Protein 4Y88 (pdb70)

CATH classification: 2.60.40.10

B-factor: mean 22.49, std 10.93, range [10.91, 144.26]

Organism: Homo sapiens (NCBI:txid9606)

Nearest PDB structures (foldseek):
  4wtz-assembly5_L  TM=9.930E-01  e=2.452E-22  Homo sapiens
  6xo1-assembly2_B  TM=9.848E-01  e=3.535E-18  Homo sapiens
  4wtz-assembly1_A  TM=9.828E-01  e=5.562E-18  Homo sapiens
  2qst-assembly1_A  TM=9.821E-01  e=1.230E-17  Homo sapiens
  2qsq-assembly1_B  TM=9.803E-01  e=2.048E-17  Homo sapiens

Solvent-accessible surface area: 6073 Å² total; per-residue (Å²): 139,145,10,56,29,79,21,57,59,74,81,3,39,88,42,130,83,1,53,4,55,11,73,77,50,39,164,94,22,116,1,6,21,0,9,40,7,131,87,71,55,77,126,105,47,4,4,0,27,58,59,105,86,135,88,97,29,79,12,101,41,76,29,127,60,9,45,11,101,94,80,0,8,2,26,4,94,88,0,50,147,143,13,62,22,24,4,0,0,22,0,46,64,99,95,126,120,52,51,83,27,63,14,128,5,43,6,107

Foldseek 3Di:
DDKDWQWVVQEAEAQAKIKTDIPDDDPPFQKKWKFFADDDDQCGTAWMAGPVVRDIGGGNNHDPQWDADPNRMIMGGRDDQVQFGKMKMWIQGPVRDIDMDMDGGGYD

Radius of gyration: 13.01 Å; Cα contacts (8 Å, |Δi|>4): 294; chains: 1; bounding box: 26×34×26 Å

Sequence (108 aa):
AQLTIEAVPSNNAAEGKEVLLLVHNLPQDPRGYNWYKGETVDANRRIIGYVISNQQITPGPAYSNRETIYPNASLLMMRNNVTRNDTGSYTLQVIKLNLMMSEEVTGQFSVHH

GO terms:
  GO:0009986 cell surface (C, IDA)
  GO:0046982 protein heterodimerization activity (F, IDA)
  GO:0005886 plasma membrane (C, EXP)
  GO:0007157 heterophilic cell-cell adhesion (P, IMP)
  GO:0005515 protein binding (F, IPI)
  GO:0005576 extracellular region (C, TAS)
  GO:0005886 plasma membrane (C, TAS)
  GO:0006955 immune response (P, TAS)
  GO:0035577 azurophil granule membrane (C, TAS)
  GO:0035579 specific granule membrane (C, TAS)
  GO:0070821 tertiary granule membrane (C, TAS)
  GO:0005576 extracellular region (C, IDA)
  GO:0070062 extracellular exosome (C, HDA)

InterPro domains:
  IPR003598 Immunoglobulin subtype 2 [SM00408] (158-222)
  IPR003598 Immunoglobulin subtype 2 [SM00408] (250-306)
  IPR003599 Immunoglobulin domain subtype [SM00409] (40-141)
  IPR003599 Immunoglobulin domain subtype [SM00409] (152-234)
  IPR003599 Immunoglobulin domain subtype [SM00409] (244-316)
  IPR007110 Immunoglobulin-like domain [PS50835] (145-232)
  IPR007110 Immunoglobulin-like domain [PS50835] (237-319)
  IPR013106 Immunoglobulin V-set domain [PF07686] (42-140)
  IPR013783 Immunoglobulin-like fold [G3DSA:2.60.40.10] (35-143)
  IPR013783 Immunoglobulin-like fold [G3DSA:2.60.40.10] (144-237)
  IPR013783 Immunoglobulin-like fold [G3DSA:2.60.40.10] (238-321)
  IPR036179 Immunoglobulin-like domain superfamily [SSF48726] (35-140)
  IPR036179 Immunoglobulin-like domain superfamily [SSF48726] (145-237)
  IPR036179 Immunoglobulin-like domain superfamily [SSF48726] (237-318)
  IPR050831 Carcinoembryonic antigen-related cell adhesion [PTHR44427] (1-328)

Structure (mmCIF, N/CA/C/O backbone):
data_4Y88
#
_entry.id   4Y88
#
_cell.length_a   94.336
_cell.length_b   94.336
_cell.length_c   94.336
_cell.angle_alpha   90.000
_cell.angle_beta   90.000
_cell.angle_gamma   90.000
#
_symmetry.space_group_name_H-M   'P 41 3 2'
#
loop_
_entity.id
_entity.type
_entity.pdbx_description
1 polymer 'Carcinoembryonic antigen-related cell adhesion molecule 8'
2 non-polymer 'SULFATE ION'
3 non-polymer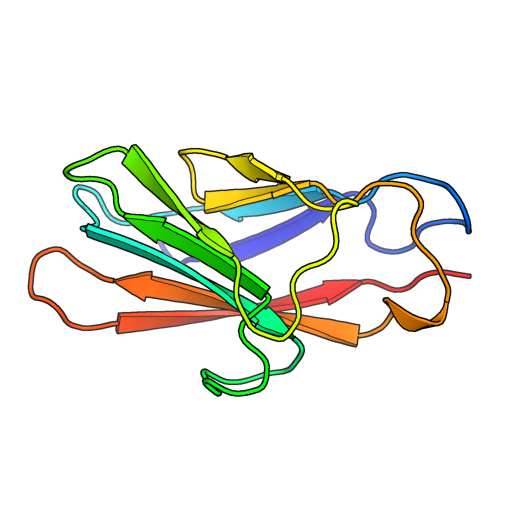 GLYCEROL
4 non-polymer 'CHLORIDE ION'
5 non-polymer 1,3-PROPANDIOL
6 water water
#
loop_
_atom_site.group_PDB
_atom_site.id
_atom_site.type_symbol
_atom_site.label_atom_id
_atom_site.label_alt_id
_atom_site.label_comp_id
_atom_site.label_asym_id
_atom_site.label_entity_id
_atom_site.label_seq_id
_atom_site.pdbx_PDB_ins_code
_atom_site.Cartn_x
_atom_site.Cartn_y
_atom_site.Cartn_z
_atom_site.occupancy
_atom_site.B_iso_or_equiv
_atom_site.auth_seq_id
_atom_site.auth_comp_id
_atom_site.auth_asym_id
_atom_site.auth_atom_id
_atom_site.pdbx_PDB_model_num
ATOM 1 N N . ALA A 1 1 ? 32.039 6.800 2.234 1.00 54.06 1 ALA A N 1
ATOM 2 C CA . ALA A 1 1 ? 31.555 7.156 0.866 1.00 52.50 1 ALA A CA 1
ATOM 3 C C . ALA A 1 1 ? 31.302 5.906 0.023 1.00 42.38 1 ALA A C 1
ATOM 4 O O . ALA A 1 1 ? 30.288 5.826 -0.660 1.00 43.34 1 ALA A O 1
ATOM 6 N N . GLN A 1 2 ? 32.193 4.920 0.088 1.00 37.67 2 GLN A N 1
ATOM 7 C CA . GLN A 1 2 ? 32.061 3.756 -0.773 1.00 28.88 2 GLN A CA 1
ATOM 8 C C . GLN A 1 2 ? 31.065 2.714 -0.250 1.00 23.41 2 GLN A C 1
ATOM 9 O O . GLN A 1 2 ? 31.087 2.355 0.920 1.00 23.18 2 GLN A O 1
ATOM 15 N N . LEU A 1 3 ? 30.238 2.198 -1.149 1.00 21.04 3 LEU A N 1
ATOM 16 C CA . LEU A 1 3 ? 29.272 1.160 -0.836 1.00 19.39 3 LEU A CA 1
ATOM 17 C C . LEU A 1 3 ? 30.025 -0.045 -0.278 1.00 18.25 3 LEU A C 1
ATOM 18 O O . LEU A 1 3 ? 31.042 -0.466 -0.843 1.00 19.18 3 LEU A O 1
ATOM 23 N N . THR A 1 4 ? 29.555 -0.587 0.842 1.00 16.28 4 THR A N 1
ATOM 24 C CA . THR A 1 4 ? 30.178 -1.782 1.427 1.00 15.14 4 THR A CA 1
ATOM 25 C C . THR A 1 4 ? 29.112 -2.785 1.873 1.00 14.90 4 THR A C 1
ATOM 26 O O . THR A 1 4 ? 27.973 -2.416 2.177 1.00 15.57 4 THR A O 1
ATOM 30 N N . ILE A 1 5 ? 29.536 -4.045 1.938 1.00 14.57 5 ILE A N 1
ATOM 31 C CA . ILE A 1 5 ? 28.754 -5.112 2.537 1.00 13.76 5 ILE A CA 1
ATOM 32 C C . ILE A 1 5 ? 29.516 -5.585 3.778 1.00 13.76 5 ILE A C 1
ATOM 33 O O . ILE A 1 5 ? 30.753 -5.798 3.742 1.00 15.29 5 ILE A O 1
ATOM 38 N N . GLU A 1 6 ? 28.757 -5.823 4.844 1.00 13.21 6 GLU A N 1
ATOM 39 C CA . GLU A 1 6 ? 29.287 -6.377 6.101 1.00 13.28 6 GLU A CA 1
ATOM 40 C C . GLU A 1 6 ? 28.503 -7.632 6.451 1.00 13.60 6 GLU A C 1
ATOM 41 O O . GLU A 1 6 ? 27.324 -7.551 6.736 1.00 14.13 6 GLU A O 1
ATOM 47 N N . ALA A 1 7 ? 29.146 -8.792 6.346 1.00 14.49 7 ALA A N 1
ATOM 48 C CA . ALA A 1 7 ? 28.516 -10.038 6.692 1.00 15.19 7 ALA A CA 1
ATOM 49 C C . ALA A 1 7 ? 28.575 -10.236 8.190 1.00 14.70 7 ALA A C 1
ATOM 50 O O . ALA A 1 7 ? 29.655 -10.212 8.771 1.00 18.13 7 ALA A O 1
ATOM 52 N N . VAL A 1 8 ? 27.422 -10.477 8.796 1.00 14.11 8 VAL A N 1
ATOM 53 C CA . VAL A 1 8 ? 27.316 -10.656 10.227 1.00 14.88 8 VAL A CA 1
ATOM 54 C C . VAL A 1 8 ? 26.597 -11.983 10.538 1.00 15.22 8 VAL A C 1
ATOM 55 O O . VAL A 1 8 ? 25.380 -12.088 10.331 1.00 15.48 8 VAL A O 1
ATOM 59 N N . PRO A 1 9 ? 27.310 -13.005 11.013 1.00 15.64 9 PRO A N 1
ATOM 60 C CA . PRO A 1 9 ? 28.771 -13.107 11.084 1.00 15.22 9 PRO A CA 1
ATOM 61 C C . PRO A 1 9 ? 29.368 -13.467 9.716 1.00 16.37 9 PRO A C 1
ATOM 62 O O . PRO A 1 9 ? 28.627 -13.813 8.797 1.00 17.90 9 PRO A O 1
ATOM 66 N N . SER A 1 10 ? 30.689 -13.416 9.593 1.00 16.68 10 SER A N 1
ATOM 67 C CA . SER A 1 10 ? 31.355 -13.835 8.349 1.00 17.68 10 SER A CA 1
ATOM 68 C C . SER A 1 10 ? 31.518 -15.338 8.281 1.00 18.60 10 SER A C 1
ATOM 69 O O . SER A 1 10 ? 31.671 -15.868 7.185 1.00 19.82 10 SER A O 1
ATOM 72 N N . ASN A 1 11 ? 31.457 -16.008 9.437 1.00 20.19 11 ASN A N 1
ATOM 73 C CA A ASN A 1 11 ? 31.530 -17.475 9.492 0.50 22.37 11 ASN A CA 1
ATOM 74 C CA B ASN A 1 11 ? 31.573 -17.451 9.530 0.50 22.75 11 ASN A CA 1
ATOM 75 C C . ASN A 1 11 ? 30.429 -17.967 10.394 1.00 20.92 11 ASN A C 1
ATOM 76 O O . ASN A 1 11 ? 30.429 -17.736 11.587 1.00 23.60 11 ASN A O 1
ATOM 85 N N . ALA A 1 12 ? 29.463 -18.623 9.782 1.00 20.07 12 ALA A N 1
ATOM 86 C CA . ALA A 1 12 ? 28.258 -19.067 10.451 1.00 20.74 12 ALA A CA 1
ATOM 87 C C . ALA A 1 12 ? 28.261 -20.566 10.576 1.00 21.02 12 ALA A C 1
ATOM 88 O O . ALA A 1 12 ? 28.847 -21.267 9.766 1.00 23.55 12 ALA A O 1
ATOM 90 N N . ALA A 1 13 ? 27.548 -21.036 11.584 1.00 22.63 13 ALA A N 1
ATOM 91 C CA . ALA A 1 13 ? 27.244 -22.441 11.721 1.00 22.62 13 ALA A CA 1
ATOM 92 C C . ALA A 1 13 ? 25.975 -22.834 10.983 1.00 22.02 13 ALA A C 1
ATOM 93 O O . ALA A 1 13 ? 25.036 -22.047 10.849 1.00 22.60 13 ALA A O 1
ATOM 95 N N . GLU A 1 14 ? 25.955 -24.075 10.519 1.00 25.80 14 GLU A N 1
ATOM 96 C CA . GLU A 1 14 ? 24.769 -24.638 9.878 1.00 26.14 14 GLU A CA 1
ATOM 97 C C . GLU A 1 14 ? 23.518 -24.416 10.726 1.00 23.25 14 GLU A C 1
ATOM 98 O O . GLU A 1 14 ? 23.516 -24.675 11.939 1.00 25.87 14 GLU A O 1
ATOM 104 N N . GLY A 1 15 ? 22.461 -23.950 10.055 1.00 21.41 15 GLY A N 1
ATOM 105 C CA . GLY A 1 15 ? 21.155 -23.740 10.655 1.00 22.02 15 GLY A CA 1
ATOM 106 C C . GLY A 1 15 ? 20.955 -22.379 11.287 1.00 21.20 15 GLY A C 1
ATOM 107 O O . GLY A 1 15 ? 19.849 -22.048 11.733 1.00 24.52 15 GLY A O 1
ATOM 108 N N . LYS A 1 16 ? 22.018 -21.578 11.314 1.00 19.76 16 LYS A N 1
ATOM 109 C CA . LYS A 1 16 ? 21.963 -20.250 11.951 1.00 18.69 16 LYS A CA 1
ATOM 110 C C . LYS A 1 16 ? 21.654 -19.173 10.900 1.00 16.42 16 LYS A C 1
ATOM 111 O O . LYS A 1 16 ? 21.399 -19.483 9.736 1.00 18.79 16 LYS A O 1
ATOM 117 N N . GLU A 1 17 ? 21.638 -17.913 11.335 1.00 17.86 17 GLU A N 1
ATOM 118 C CA . GLU A 1 17 ? 21.264 -16.774 10.483 1.00 17.11 17 GLU A CA 1
ATOM 119 C C . GLU A 1 17 ? 22.492 -15.956 10.066 1.00 16.86 17 GLU A C 1
ATOM 120 O O . GLU A 1 17 ? 23.426 -15.799 10.854 1.00 18.02 17 GLU A O 1
ATOM 126 N N . VAL A 1 18 ? 22.462 -15.424 8.836 1.00 14.56 18 VAL A N 1
ATOM 127 C CA . VAL A 1 18 ? 23.471 -14.504 8.380 1.00 14.17 18 VAL A CA 1
ATOM 128 C C . VAL A 1 18 ? 22.784 -13.228 7.909 1.00 13.21 18 VAL A C 1
ATOM 129 O O . VAL A 1 18 ? 21.754 -13.284 7.222 1.00 13.74 18 VAL A O 1
ATOM 133 N N . LEU A 1 19 ? 23.362 -12.087 8.280 1.00 12.63 19 LEU A N 1
ATOM 134 C CA . LEU A 1 19 ? 22.935 -10.774 7.759 1.00 12.22 19 LEU A CA 1
ATOM 135 C C . LEU A 1 19 ? 23.990 -10.226 6.820 1.00 12.06 19 LEU A C 1
ATOM 136 O O . LEU A 1 19 ? 25.192 -10.217 7.162 1.00 13.58 19 LEU A O 1
ATOM 141 N N . LEU A 1 20 ? 23.568 -9.807 5.629 1.00 12.67 20 LEU A N 1
ATOM 142 C CA . LEU A 1 20 ? 24.448 -9.043 4.750 1.00 12.59 20 LEU A CA 1
ATOM 143 C C . LEU A 1 20 ? 24.031 -7.594 4.841 1.00 12.53 20 LEU A C 1
ATOM 144 O O . LEU A 1 20 ? 23.055 -7.183 4.193 1.00 12.76 20 LEU A O 1
ATOM 149 N N . LEU A 1 21 ? 24.735 -6.844 5.682 1.00 12.62 21 LEU A N 1
ATOM 150 C CA . LEU A 1 21 ? 24.402 -5.451 5.912 1.00 12.12 21 LEU A CA 1
ATOM 151 C C . LEU A 1 21 ? 25.043 -4.567 4.859 1.00 13.06 21 LEU A C 1
ATOM 152 O O . LEU A 1 21 ? 26.201 -4.736 4.526 1.00 14.50 21 LEU A O 1
ATOM 157 N N . VAL A 1 22 ? 24.265 -3.599 4.384 1.00 12.48 22 VAL A N 1
ATOM 158 C CA . VAL A 1 22 ? 24.699 -2.703 3.337 1.00 12.74 22 VAL A CA 1
ATOM 159 C C . VAL A 1 22 ? 24.943 -1.331 3.948 1.00 12.86 22 VAL A C 1
ATOM 160 O O . VAL A 1 22 ? 24.081 -0.804 4.655 1.00 15.07 22 VAL A O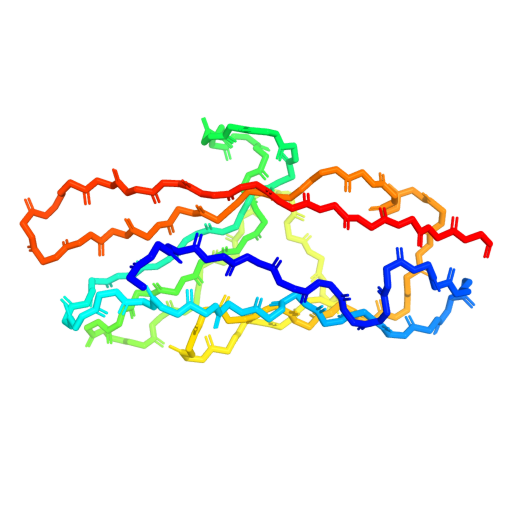 1
ATOM 164 N N . HIS A 1 23 ? 26.130 -0.779 3.669 1.00 13.33 23 HIS A N 1
ATOM 165 C CA . HIS A 1 23 ? 26.504 0.546 4.119 1.00 14.89 23 HIS A CA 1
ATOM 166 C C . HIS A 1 23 ? 26.760 1.505 2.962 1.00 14.95 23 HIS A C 1
ATOM 167 O O . HIS A 1 23 ? 27.240 1.097 1.905 1.00 15.78 23 HIS A O 1
ATOM 174 N N . ASN A 1 24 ? 26.454 2.777 3.201 1.00 14.59 24 ASN A N 1
ATOM 175 C CA . ASN A 1 24 ? 26.799 3.871 2.270 1.00 15.80 24 ASN A CA 1
ATOM 176 C C . ASN A 1 24 ? 26.042 3.799 0.960 1.00 14.37 24 ASN A C 1
ATOM 177 O O . ASN A 1 24 ? 26.600 4.043 -0.126 1.00 16.43 24 ASN A O 1
ATOM 182 N N . LEU A 1 25 ? 24.744 3.535 1.075 1.00 15.62 25 LEU A N 1
ATOM 183 C CA . LEU A 1 25 ? 23.856 3.708 -0.089 1.00 15.06 25 LEU A CA 1
ATOM 184 C C . LEU A 1 25 ? 23.876 5.165 -0.578 1.00 15.44 25 LEU A C 1
ATOM 185 O O . LEU A 1 25 ? 23.981 6.086 0.226 1.00 17.85 25 LEU A O 1
ATOM 190 N N . PRO A 1 26 ? 23.697 5.374 -1.887 1.00 16.97 26 PRO A N 1
ATOM 191 C CA . PRO A 1 26 ? 23.365 6.726 -2.333 1.00 18.45 26 PRO A CA 1
ATOM 192 C C . PRO A 1 26 ? 22.022 7.114 -1.780 1.00 18.73 26 PRO A C 1
ATOM 193 O O . PRO A 1 26 ? 21.234 6.249 -1.365 1.00 20.22 26 PRO A O 1
ATOM 197 N N . GLN A 1 27 ? 21.781 8.420 -1.745 1.00 19.39 27 GLN A N 1
ATOM 198 C CA . GLN A 1 27 ? 20.476 8.904 -1.544 1.00 23.17 27 GLN A CA 1
ATOM 199 C C . GLN A 1 27 ? 19.720 8.647 -2.887 1.00 20.08 27 GLN A C 1
ATOM 200 O O . GLN A 1 27 ? 20.260 8.619 -4.058 1.00 29.08 27 GLN A O 1
ATOM 206 N N . ASP A 1 28 ? 18.475 8.397 -2.680 1.00 19.85 28 ASP A N 1
ATOM 207 C CA . ASP A 1 28 ? 17.527 8.344 -3.726 1.00 16.60 28 ASP A CA 1
ATOM 208 C C . ASP A 1 28 ? 17.770 7.230 -4.729 1.00 14.85 28 ASP A C 1
ATOM 209 O O . ASP A 1 28 ? 17.483 7.442 -5.898 1.00 18.18 28 ASP A O 1
ATOM 214 N N . PRO A 1 29 ? 18.177 6.021 -4.281 1.00 13.47 29 PRO A N 1
ATOM 215 C CA . PRO A 1 29 ? 18.219 4.937 -5.245 1.00 13.46 29 PRO A CA 1
ATOM 216 C C . PRO A 1 29 ? 16.832 4.528 -5.720 1.00 13.72 29 PRO A C 1
ATOM 217 O O . PRO A 1 29 ? 15.830 4.780 -5.057 1.00 15.60 29 PRO A O 1
ATOM 221 N N . ARG A 1 30 ? 16.786 3.901 -6.888 1.00 13.31 30 ARG A N 1
ATOM 222 C CA . ARG A 1 30 ? 15.543 3.368 -7.407 1.00 14.12 30 ARG A CA 1
ATOM 223 C C . ARG A 1 30 ? 15.243 1.943 -6.956 1.00 12.65 30 ARG A C 1
ATOM 224 O O . ARG A 1 30 ? 14.089 1.505 -6.935 1.00 14.74 30 ARG A O 1
ATOM 232 N N . GLY A 1 31 ? 16.284 1.199 -6.623 1.00 12.33 31 GLY A N 1
ATOM 233 C CA . GLY A 1 31 ? 16.100 -0.184 -6.242 1.00 13.31 31 GLY A CA 1
ATOM 234 C C . GLY A 1 31 ? 17.397 -0.934 -6.079 1.00 11.97 31 GLY A C 1
ATOM 235 O O . GLY A 1 31 ? 18.484 -0.391 -6.310 1.00 12.79 31 GLY A O 1
ATOM 236 N N . TYR A 1 32 ? 17.253 -2.203 -5.724 1.00 12.04 32 TYR A N 1
ATOM 237 C CA . TYR A 1 32 ? 18.370 -3.081 -5.471 1.00 12.00 32 TYR A CA 1
ATOM 238 C C . TYR A 1 32 ? 18.099 -4.452 -6.025 1.00 11.66 32 TYR A C 1
ATOM 239 O O . TYR A 1 32 ? 16.956 -4.874 -6.103 1.00 12.86 32 TYR A O 1
ATOM 248 N N . ASN A 1 33 ? 19.174 -5.175 -6.297 1.00 12.19 33 ASN A N 1
ATOM 249 C CA . ASN A 1 33 ? 19.102 -6.594 -6.566 1.00 11.58 33 ASN A CA 1
ATOM 250 C C . ASN A 1 33 ? 20.300 -7.307 -5.951 1.00 11.64 33 ASN A C 1
ATOM 251 O O . ASN A 1 33 ? 21.423 -6.812 -6.017 1.00 12.56 33 ASN A O 1
ATOM 256 N N . TRP A 1 34 ? 20.042 -8.484 -5.399 1.00 11.80 34 TRP A N 1
ATOM 257 C CA . TRP A 1 34 ? 21.095 -9.384 -4.943 1.00 12.30 34 TRP A CA 1
ATOM 258 C C . TRP A 1 34 ? 21.259 -10.543 -5.915 1.00 13.06 34 TRP A C 1
ATOM 259 O O . TRP A 1 34 ? 20.275 -11.080 -6.399 1.00 14.49 34 TRP A O 1
ATOM 270 N N . TYR A 1 35 ? 22.513 -10.933 -6.112 1.00 13.50 35 TYR A N 1
ATOM 271 C CA . TYR A 1 35 ? 22.921 -12.036 -6.949 1.00 13.43 35 TYR A CA 1
ATOM 272 C C . TYR A 1 35 ? 23.842 -12.971 -6.213 1.00 14.36 35 TYR A C 1
ATOM 273 O O . TYR A 1 35 ? 24.682 -12.522 -5.430 1.00 14.61 35 TYR A O 1
ATOM 282 N N . LYS A 1 36 ? 23.711 -14.278 -6.469 1.00 15.57 36 LYS A N 1
ATOM 283 C CA . LYS A 1 36 ? 24.758 -15.192 -6.054 1.00 17.11 36 LYS A CA 1
ATOM 284 C C . LYS A 1 36 ? 25.941 -15.019 -6.987 1.00 17.44 36 LYS A C 1
ATOM 285 O O . LYS A 1 36 ? 25.770 -14.898 -8.203 1.00 18.80 36 LYS A O 1
ATOM 291 N N . GLY A 1 37 ? 27.137 -14.991 -6.412 1.00 17.67 37 GLY A N 1
ATOM 292 C CA . G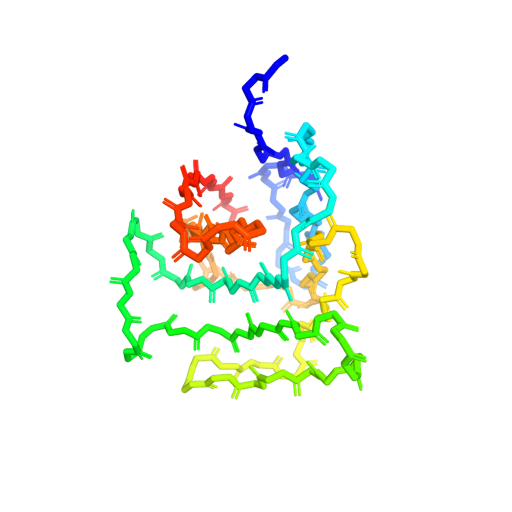LY A 1 37 ? 28.369 -14.833 -7.154 1.00 18.28 37 GLY A CA 1
ATOM 293 C C . GLY A 1 37 ? 28.873 -13.407 -7.167 1.00 17.84 37 GLY A C 1
ATOM 294 O O . GLY A 1 37 ? 28.508 -12.618 -6.321 1.00 17.90 37 GLY A O 1
ATOM 295 N N . GLU A 1 38 ? 29.698 -13.103 -8.170 1.00 18.74 38 GLU A N 1
ATOM 296 C CA . GLU A 1 38 ? 30.532 -11.894 -8.199 1.00 19.51 38 GLU A CA 1
ATOM 297 C C . GLU A 1 38 ? 30.048 -10.806 -9.147 1.00 18.87 38 GLU A C 1
ATOM 298 O O . GLU A 1 38 ? 30.612 -9.704 -9.156 1.00 19.22 38 GLU A O 1
ATOM 304 N N . THR A 1 39 ? 29.009 -11.098 -9.929 1.00 18.69 39 THR A N 1
ATOM 305 C CA . THR A 1 39 ? 28.541 -10.177 -10.957 1.00 21.24 39 THR A CA 1
ATOM 306 C C . THR A 1 39 ? 27.018 -10.134 -11.087 1.00 18.04 39 THR A C 1
ATOM 307 O O . THR A 1 39 ? 26.296 -11.011 -10.616 1.00 18.96 39 THR A O 1
ATOM 311 N N . VAL A 1 40 ? 26.543 -9.087 -11.749 1.00 18.14 40 VAL A N 1
ATOM 312 C CA . VAL A 1 40 ? 25.157 -9.026 -12.181 1.00 17.57 40 VAL A CA 1
ATOM 313 C C . VAL A 1 40 ? 24.949 -10.100 -13.246 1.00 18.08 40 VAL A C 1
ATOM 314 O O . VAL A 1 40 ? 25.556 -10.055 -14.312 1.00 23.30 40 VAL A O 1
ATOM 318 N N . ASP A 1 41 ? 24.083 -11.063 -12.946 1.00 17.54 41 ASP A N 1
ATOM 319 C CA . ASP A 1 41 ? 23.835 -12.213 -13.813 1.00 19.39 41 ASP A CA 1
ATOM 320 C C . ASP A 1 41 ? 22.386 -12.587 -13.586 1.00 17.40 41 ASP A C 1
ATOM 321 O O . ASP A 1 41 ? 22.032 -13.040 -12.498 1.00 17.98 41 ASP A O 1
ATOM 326 N N . ALA A 1 42 ? 21.536 -12.324 -14.567 1.00 17.85 42 ALA A N 1
ATOM 327 C CA . ALA A 1 42 ? 20.089 -12.495 -14.391 1.00 19.07 42 ALA A CA 1
ATOM 328 C C . ALA A 1 42 ? 19.703 -13.878 -13.897 1.00 19.35 42 ALA A C 1
ATOM 329 O O . ALA A 1 42 ? 18.800 -14.005 -13.057 1.00 20.76 42 ALA A O 1
ATOM 331 N N . ASN A 1 43 ? 20.418 -14.903 -14.370 1.00 21.81 43 ASN A N 1
ATOM 332 C CA . ASN A 1 43 ? 20.131 -16.288 -13.980 1.00 21.15 43 ASN A CA 1
ATOM 333 C C . ASN A 1 43 ? 20.485 -16.603 -12.527 1.00 19.86 43 ASN A C 1
ATOM 334 O O . ASN A 1 43 ? 20.048 -17.621 -11.994 1.00 23.58 43 ASN A O 1
ATOM 339 N N . ARG A 1 44 ? 21.294 -15.740 -11.905 1.00 18.47 44 ARG A N 1
ATOM 340 C CA . ARG A 1 44 ? 21.701 -15.921 -10.518 1.00 17.95 44 ARG A CA 1
ATOM 341 C C . ARG A 1 44 ? 21.118 -14.870 -9.578 1.00 16.75 44 ARG A C 1
ATOM 342 O O . ARG A 1 44 ? 21.571 -14.739 -8.431 1.00 17.64 44 ARG A O 1
ATOM 350 N N . ARG A 1 45 ? 20.105 -14.139 -10.038 1.00 16.68 45 ARG A N 1
ATOM 351 C CA . ARG A 1 45 ? 19.469 -13.103 -9.215 1.00 14.93 45 ARG A CA 1
ATOM 352 C C . ARG A 1 45 ? 18.644 -13.793 -8.118 1.00 16.50 45 ARG A C 1
ATOM 353 O O . ARG A 1 45 ? 17.805 -14.645 -8.394 1.00 17.54 45 ARG A O 1
ATOM 361 N N . ILE A 1 46 ? 18.940 -13.439 -6.875 1.00 15.33 46 ILE A N 1
ATOM 362 C CA . ILE A 1 46 ? 18.223 -13.948 -5.700 1.00 15.55 46 ILE A CA 1
ATOM 363 C C . ILE A 1 46 ? 16.884 -13.222 -5.464 1.00 14.87 46 ILE A C 1
ATOM 364 O O . ILE A 1 46 ? 15.808 -13.844 -5.407 1.00 16.51 46 ILE A O 1
ATOM 369 N N . ILE A 1 47 ? 16.960 -11.896 -5.339 1.00 14.50 47 ILE A N 1
ATOM 370 C CA . ILE A 1 47 ? 15.814 -11.076 -4.933 1.00 14.57 47 ILE A CA 1
ATOM 371 C C . ILE A 1 47 ? 16.193 -9.615 -5.117 1.00 14.28 47 ILE A C 1
ATOM 372 O O . ILE A 1 47 ? 17.368 -9.244 -5.014 1.00 15.59 47 ILE A O 1
ATOM 377 N N . GLY A 1 48 ? 15.186 -8.793 -5.375 1.00 13.68 48 GLY A N 1
ATOM 378 C CA . GLY A 1 48 ? 15.366 -7.371 -5.425 1.00 13.40 48 GLY A CA 1
ATOM 379 C C . GLY A 1 48 ? 14.222 -6.631 -4.773 1.00 13.64 48 GLY A C 1
ATOM 380 O O . GLY A 1 48 ? 13.276 -7.230 -4.231 1.00 14.07 48 GLY A O 1
ATOM 381 N N . TYR A 1 49 ? 14.327 -5.317 -4.839 1.00 13.93 49 TYR A N 1
ATOM 382 C CA . TYR A 1 49 ? 13.350 -4.417 -4.261 1.00 14.19 49 TYR A CA 1
ATOM 383 C C . TYR A 1 49 ? 13.283 -3.175 -5.124 1.00 13.80 49 TYR A C 1
ATOM 384 O O . TYR A 1 49 ? 14.316 -2.570 -5.424 1.00 14.08 49 TYR A O 1
ATOM 393 N N . VAL A 1 50 ? 12.067 -2.826 -5.539 1.00 13.34 50 VAL A N 1
ATOM 394 C CA . VAL A 1 50 ? 11.824 -1.625 -6.334 1.00 14.77 50 VAL A CA 1
ATOM 395 C C . VAL A 1 50 ? 11.182 -0.588 -5.424 1.00 15.67 50 VAL A C 1
ATOM 396 O O . VAL A 1 50 ? 10.075 -0.785 -4.928 1.00 20.18 50 VAL A O 1
ATOM 400 N N . ILE A 1 51 ? 11.885 0.509 -5.195 1.00 15.77 51 ILE A N 1
ATOM 401 C CA . ILE A 1 51 ? 11.470 1.445 -4.155 1.00 17.57 51 ILE A CA 1
ATOM 402 C C . ILE A 1 51 ? 10.162 2.169 -4.487 1.00 19.35 51 ILE A C 1
ATOM 403 O O . ILE A 1 51 ? 9.286 2.319 -3.624 1.00 21.11 51 ILE A O 1
ATOM 408 N N . SER A 1 52 ? 9.978 2.558 -5.736 1.00 19.01 52 SER A N 1
ATOM 409 C CA . SER A 1 52 ? 8.825 3.378 -6.096 1.00 23.09 52 SER A CA 1
ATOM 410 C C . SER A 1 52 ? 7.526 2.698 -5.693 1.00 27.03 52 SER A C 1
ATOM 411 O O . SER A 1 52 ? 6.597 3.367 -5.235 1.00 33.63 52 SER A O 1
ATOM 414 N N . ASN A 1 53 ? 7.416 1.384 -5.853 1.00 29.10 53 ASN A N 1
ATOM 415 C CA . ASN A 1 53 ? 6.168 0.732 -5.357 1.00 32.75 53 ASN A CA 1
ATOM 416 C C . ASN A 1 53 ? 6.371 -0.361 -4.346 1.00 30.99 53 ASN A C 1
ATOM 417 O O . ASN A 1 53 ? 5.485 -1.233 -4.154 1.00 37.54 53 ASN A O 1
ATOM 422 N N . GLN A 1 54 ? 7.487 -0.271 -3.652 1.00 26.53 54 GLN A N 1
ATOM 423 C CA . GLN A 1 54 ? 7.856 -1.210 -2.605 1.00 25.96 54 GLN A CA 1
ATOM 424 C C . GLN A 1 54 ? 7.555 -2.639 -3.034 1.00 25.65 54 GLN A C 1
ATOM 425 O O . GLN A 1 54 ? 6.914 -3.407 -2.322 1.00 36.14 54 GLN A O 1
ATOM 431 N N . GLN A 1 55 ? 8.003 -2.978 -4.224 1.00 17.91 55 GLN A N 1
ATOM 432 C CA . GLN A 1 55 ? 7.777 -4.300 -4.773 1.00 17.31 55 GLN A CA 1
ATOM 433 C C . GLN A 1 55 ? 9.020 -5.152 -4.569 1.00 16.06 55 GLN A C 1
ATOM 434 O O . GLN A 1 55 ? 10.115 -4.807 -5.027 1.00 17.27 55 GLN A O 1
ATOM 440 N N . ILE A 1 56 ? 8.834 -6.274 -3.884 1.00 16.38 56 ILE A N 1
ATOM 441 C CA . ILE A 1 56 ? 9.864 -7.285 -3.757 1.00 16.89 56 ILE A CA 1
ATOM 442 C C . ILE A 1 56 ? 9.823 -8.178 -5.007 1.00 16.85 56 ILE A C 1
ATOM 443 O O . ILE A 1 56 ? 8.739 -8.625 -5.426 1.00 20.23 56 ILE A O 1
ATOM 448 N N . THR A 1 57 ? 11.005 -8.446 -5.562 1.00 16.55 57 THR A N 1
ATOM 449 C CA . THR A 1 57 ? 11.158 -9.147 -6.827 1.00 16.82 57 THR A CA 1
ATOM 450 C C . THR A 1 57 ? 12.000 -10.432 -6.676 1.00 16.12 57 THR A C 1
ATOM 451 O O . THR A 1 57 ? 13.205 -10.439 -6.929 1.00 15.93 57 THR A O 1
ATOM 455 N N . PRO A 1 58 ? 11.370 -11.535 -6.240 1.00 17.90 58 PRO A N 1
ATOM 456 C CA . PRO A 1 58 ? 12.160 -12.761 -6.135 1.00 18.21 58 PRO A CA 1
ATOM 457 C C . PRO A 1 58 ? 12.668 -13.182 -7.509 1.00 18.19 58 PRO A C 1
ATOM 458 O O . PRO A 1 58 ? 11.943 -13.042 -8.527 1.00 20.80 58 PRO A O 1
ATOM 462 N N . GLY A 1 59 ? 13.913 -13.660 -7.537 1.00 17.32 59 GLY A N 1
ATOM 463 C CA . GLY A 1 59 ? 14.560 -14.073 -8.770 1.00 18.31 59 GLY A CA 1
ATOM 464 C C . GLY A 1 59 ? 14.724 -15.579 -8.881 1.00 17.64 59 GLY A C 1
ATOM 465 O O . GLY A 1 59 ? 14.261 -16.333 -7.999 1.00 19.44 59 GLY A O 1
ATOM 466 N N . PRO A 1 60 ? 15.386 -16.049 -9.961 1.00 18.62 60 PRO A N 1
ATOM 467 C CA . PRO A 1 60 ? 15.556 -17.496 -10.166 1.00 22.20 60 PRO A CA 1
ATOM 468 C C . PRO A 1 60 ? 16.276 -18.223 -9.014 1.00 21.21 60 PRO A C 1
ATOM 469 O O . PRO A 1 60 ? 16.047 -19.423 -8.808 1.00 23.20 60 PRO A O 1
ATOM 473 N N . ALA A 1 61 ? 17.124 -17.506 -8.279 1.00 18.97 61 ALA A N 1
ATOM 474 C CA . ALA A 1 61 ? 17.894 -18.082 -7.183 1.00 20.26 61 ALA A CA 1
ATOM 475 C C . ALA A 1 61 ? 17.259 -17.811 -5.821 1.00 19.21 61 ALA A C 1
ATOM 476 O O . ALA A 1 61 ? 17.886 -18.046 -4.789 1.00 20.42 61 ALA A O 1
ATOM 478 N N . TYR A 1 62 ? 16.022 -17.321 -5.814 1.00 18.75 62 TYR A N 1
ATOM 479 C CA . TYR A 1 62 ? 15.313 -17.061 -4.573 1.00 18.14 62 TYR A CA 1
ATOM 480 C C . TYR A 1 62 ? 15.124 -18.307 -3.712 1.00 18.55 62 TYR A C 1
ATOM 481 O O . TYR A 1 62 ? 14.830 -19.409 -4.224 1.00 19.83 62 TYR A O 1
ATOM 490 N N . SER A 1 63 ? 15.270 -18.107 -2.402 1.00 19.90 63 SER A N 1
ATOM 491 C CA . SER A 1 63 ? 14.923 -19.090 -1.382 1.00 20.38 63 SER A CA 1
ATOM 492 C C . SER A 1 63 ? 14.024 -18.389 -0.371 1.00 19.92 63 SER A C 1
ATOM 493 O O . SER A 1 63 ? 14.272 -17.248 0.023 1.00 19.46 63 SER A O 1
ATOM 496 N N . ASN A 1 64 ? 12.998 -19.096 0.075 1.00 18.56 64 ASN A N 1
ATOM 497 C CA . ASN A 1 64 ? 12.160 -18.573 1.148 1.00 18.93 64 ASN A CA 1
ATOM 498 C C . ASN A 1 64 ? 12.916 -18.362 2.474 1.00 16.86 64 ASN A C 1
ATOM 499 O O . ASN A 1 64 ? 12.365 -17.793 3.411 1.00 18.72 64 ASN A O 1
ATOM 504 N N . ARG A 1 65 ? 14.172 -18.796 2.545 1.00 16.83 65 ARG A N 1
ATOM 505 C CA . ARG A 1 65 ? 15.022 -18.458 3.692 1.00 17.76 65 ARG A CA 1
ATOM 506 C C . ARG A 1 65 ? 15.460 -16.991 3.742 1.00 17.73 65 ARG A C 1
ATOM 507 O O . ARG A 1 65 ? 15.981 -16.544 4.759 1.00 18.76 65 ARG A O 1
ATOM 515 N N . GLU A 1 66 ? 15.269 -16.262 2.644 1.00 16.25 66 GLU A N 1
ATOM 516 C CA . GLU A 1 66 ? 15.784 -14.914 2.514 1.00 16.31 66 GLU A CA 1
ATOM 517 C C . GLU A 1 66 ? 14.714 -13.848 2.615 1.00 16.17 66 GLU A C 1
ATOM 518 O O . GLU A 1 66 ? 13.607 -14.004 2.078 1.00 19.09 66 GLU A O 1
ATOM 524 N N . THR A 1 67 ? 15.092 -12.734 3.240 1.00 14.99 67 THR A N 1
ATOM 525 C CA . THR A 1 67 ? 14.248 -11.532 3.305 1.00 15.06 67 THR A CA 1
ATOM 526 C C . THR A 1 67 ? 15.119 -10.322 2.989 1.00 14.93 67 THR A C 1
ATOM 527 O O . THR A 1 67 ? 16.192 -10.170 3.576 1.00 15.48 67 THR A O 1
ATOM 531 N N . ILE A 1 68 ? 14.661 -9.465 2.069 1.00 14.37 68 ILE A N 1
ATOM 532 C CA . ILE A 1 68 ? 15.343 -8.214 1.756 1.00 14.18 68 ILE A CA 1
ATOM 533 C C . ILE A 1 68 ? 14.681 -7.082 2.509 1.00 14.59 68 ILE A C 1
ATOM 534 O O . ILE A 1 68 ? 13.446 -7.050 2.651 1.00 18.26 68 ILE A O 1
ATOM 539 N N . TYR A 1 69 ? 15.525 -6.178 3.021 1.00 15.63 69 TYR A N 1
ATOM 540 C CA . TYR A 1 69 ? 15.087 -5.039 3.822 1.00 16.81 69 TYR A CA 1
ATOM 541 C C . TYR A 1 69 ? 15.151 -3.754 2.994 1.00 15.83 69 TYR A C 1
ATOM 542 O O . TYR A 1 69 ? 15.861 -3.682 2.017 1.00 15.71 69 TYR A O 1
ATOM 551 N N . PRO A 1 70 ? 14.413 -2.724 3.403 1.00 18.54 70 PRO A N 1
ATOM 552 C CA . PRO A 1 70 ? 14.354 -1.478 2.641 1.00 18.57 70 PRO A CA 1
ATOM 553 C C . PRO A 1 70 ? 15.688 -0.763 2.474 1.00 16.91 70 PRO A C 1
ATOM 554 O O . PRO A 1 70 ? 15.819 0.049 1.537 1.00 17.04 70 PRO A O 1
ATOM 558 N N . ASN A 1 71 ? 16.642 -1.025 3.379 1.00 14.45 71 ASN A N 1
ATOM 559 C CA . ASN A 1 71 ? 17.977 -0.425 3.250 1.00 14.48 71 ASN A CA 1
ATOM 560 C C . ASN A 1 71 ? 18.944 -1.293 2.433 1.00 12.57 71 ASN A C 1
ATOM 561 O O . ASN A 1 71 ? 20.170 -1.069 2.482 1.00 12.61 71 ASN A O 1
ATOM 566 N N . ALA A 1 72 ? 18.381 -2.278 1.710 1.00 12.75 72 ALA A N 1
ATOM 567 C CA . ALA A 1 72 ? 19.074 -3.210 0.811 1.00 12.47 72 ALA A CA 1
ATOM 568 C C . ALA A 1 72 ? 19.691 -4.394 1.498 1.00 12.71 72 ALA A C 1
ATOM 569 O O . ALA A 1 72 ? 20.167 -5.292 0.815 1.00 13.74 72 ALA A O 1
ATOM 571 N N . SER A 1 73 ? 19.702 -4.413 2.833 1.00 12.17 73 SER A N 1
ATOM 572 C CA . SER A 1 73 ? 20.348 -5.520 3.532 1.00 12.61 73 SER A CA 1
ATOM 573 C C . SER A 1 73 ? 19.553 -6.816 3.359 1.00 12.42 73 SER A C 1
ATOM 574 O O . SER A 1 73 ? 18.336 -6.803 3.182 1.00 14.79 73 SER A O 1
ATOM 577 N N . LEU A 1 74 ? 20.268 -7.920 3.433 1.00 12.96 74 LEU A N 1
ATOM 578 C CA . LEU A 1 74 ? 19.711 -9.263 3.218 1.00 13.47 74 LEU A CA 1
ATOM 579 C C . LEU A 1 74 ? 19.818 -10.096 4.487 1.00 13.28 74 LEU A C 1
ATOM 580 O O . LEU A 1 74 ? 20.861 -10.156 5.090 1.00 17.07 74 LEU A O 1
ATOM 585 N N . LEU A 1 75 ? 18.718 -10.712 4.875 1.00 13.39 75 LEU A N 1
ATOM 586 C CA . LEU A 1 75 ? 18.699 -11.655 5.993 1.00 14.45 75 LEU A CA 1
ATOM 587 C C . LEU A 1 75 ? 18.530 -13.051 5.387 1.00 13.96 75 LEU A C 1
ATOM 588 O O . LEU A 1 75 ? 17.620 -13.277 4.542 1.00 15.06 75 LEU A O 1
ATOM 593 N N A MET A 1 76 ? 19.432 -13.968 5.743 0.50 13.43 76 MET A N 1
ATOM 594 N N B MET A 1 76 ? 19.360 -13.977 5.861 0.50 14.33 76 MET A N 1
ATOM 595 C CA A MET A 1 76 ? 19.316 -15.361 5.316 0.50 14.54 76 MET A CA 1
ATOM 596 C CA B MET A 1 76 ? 19.371 -15.340 5.375 0.50 15.98 76 MET A CA 1
ATOM 597 C C A MET A 1 76 ? 19.199 -16.232 6.557 0.50 14.82 76 MET A C 1
ATOM 598 C C B MET A 1 76 ? 19.239 -16.298 6.544 0.50 15.62 76 MET A C 1
ATOM 599 O O A MET A 1 76 ? 20.077 -16.214 7.421 0.50 15.07 76 MET A O 1
ATOM 600 O O B MET A 1 76 ? 20.175 -16.443 7.332 0.50 15.87 76 MET A O 1
ATOM 609 N N . ARG A 1 77 ? 18.075 -16.942 6.643 1.00 15.48 77 ARG A N 1
ATOM 610 C CA . ARG A 1 77 ? 17.796 -17.913 7.710 1.00 16.66 77 ARG A CA 1
ATOM 611 C C . ARG A 1 77 ? 18.331 -19.308 7.353 1.00 16.68 77 ARG A C 1
ATOM 612 O O . ARG A 1 77 ? 18.493 -19.630 6.179 1.00 17.57 77 ARG A O 1
ATOM 620 N N . ASN A 1 78 ? 18.592 -20.112 8.387 1.00 18.40 78 ASN A N 1
ATOM 621 C CA A ASN A 1 78 ? 18.787 -21.542 8.239 0.50 19.38 78 ASN A CA 1
ATOM 622 C CA B ASN A 1 78 ? 18.775 -21.549 8.224 0.50 19.98 78 ASN A CA 1
ATOM 623 C C . ASN A 1 78 ? 19.859 -21.858 7.198 1.00 19.32 78 ASN A C 1
ATOM 624 O O . ASN A 1 78 ? 19.656 -22.641 6.259 1.00 20.76 78 ASN A O 1
ATOM 633 N N . VAL A 1 79 ? 21.012 -21.237 7.374 1.00 17.98 79 VAL A N 1
ATOM 634 C CA . VAL A 1 79 ? 22.075 -21.354 6.382 1.00 18.73 79 VAL A CA 1
ATOM 635 C C . VAL A 1 79 ? 22.675 -22.763 6.344 1.00 19.94 79 VAL A C 1
ATOM 636 O O . VAL A 1 79 ? 22.632 -23.517 7.334 1.00 20.37 79 VAL A O 1
ATOM 640 N N . THR A 1 80 ? 23.206 -23.098 5.179 1.00 23.18 80 THR A N 1
ATOM 641 C CA . THR A 1 80 ? 23.843 -24.390 4.918 1.00 26.08 80 THR A CA 1
ATOM 642 C C . THR A 1 80 ? 25.199 -24.169 4.279 1.00 24.25 80 THR A C 1
ATOM 643 O O . THR A 1 80 ? 25.503 -23.069 3.787 1.00 21.83 80 THR A O 1
ATOM 647 N N . ARG A 1 81 ? 25.992 -25.235 4.247 1.00 25.66 81 ARG A N 1
ATOM 648 C CA . ARG A 1 81 ? 27.327 -25.177 3.691 1.00 27.96 81 ARG A CA 1
ATOM 649 C C . ARG A 1 81 ? 27.302 -24.661 2.250 1.00 27.13 81 ARG A C 1
ATOM 650 O O . ARG A 1 81 ? 28.177 -23.910 1.843 1.00 28.49 81 ARG A O 1
ATOM 658 N N . ASN A 1 82 ? 26.270 -25.029 1.499 1.00 29.32 82 ASN A N 1
ATOM 659 C CA . ASN A 1 82 ? 26.132 -24.569 0.113 1.00 32.30 82 ASN A CA 1
ATOM 660 C C . ASN A 1 82 ? 25.917 -23.073 -0.055 1.00 27.37 82 ASN A C 1
ATOM 661 O O . ASN A 1 82 ? 26.131 -22.550 -1.144 1.00 29.64 82 ASN A O 1
ATOM 666 N N . ASP A 1 83 ? 25.504 -22.383 1.005 1.00 23.20 83 ASP A N 1
ATOM 667 C CA . ASP A 1 83 ? 25.400 -20.931 0.954 1.00 21.67 83 ASP A CA 1
ATOM 668 C C . ASP A 1 83 ? 26.761 -20.225 0.965 1.00 21.13 83 ASP A C 1
ATOM 669 O O . ASP A 1 83 ? 26.842 -19.027 0.684 1.00 21.31 83 ASP A O 1
ATOM 674 N N . THR A 1 84 ? 27.824 -20.953 1.310 1.00 20.51 84 THR A N 1
ATOM 675 C CA . THR A 1 84 ? 29.165 -20.377 1.341 1.00 19.77 84 THR A CA 1
ATOM 676 C C . THR A 1 84 ? 29.469 -19.796 -0.023 1.00 20.14 84 THR A C 1
ATOM 677 O O . THR A 1 84 ? 29.246 -20.459 -1.049 1.00 24.55 84 THR A O 1
ATOM 681 N N . GLY A 1 85 ? 29.989 -18.576 -0.052 1.00 19.53 85 GLY A N 1
ATOM 682 C CA . GLY A 1 85 ? 30.427 -17.979 -1.319 1.00 19.84 85 GLY A CA 1
ATOM 683 C C . GLY A 1 85 ? 30.217 -16.4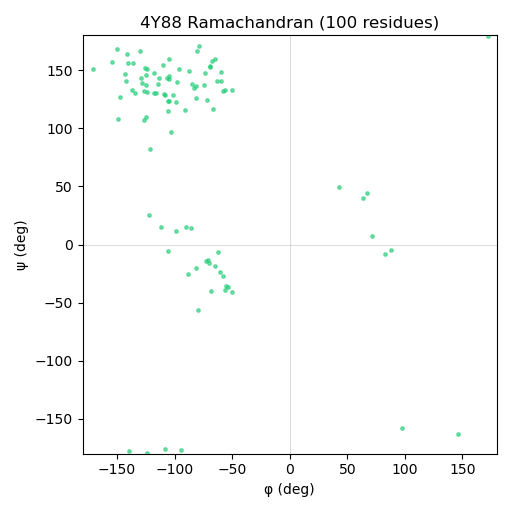94 -1.347 1.00 17.84 85 GLY A C 1
ATOM 684 O O . GLY A 1 85 ? 30.052 -15.849 -0.309 1.0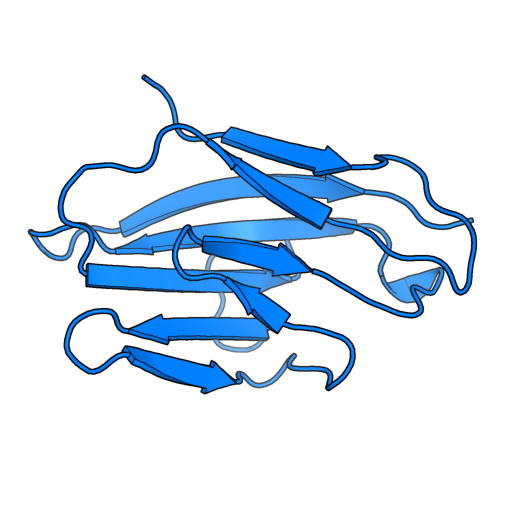0 19.14 85 GLY A O 1
ATOM 685 N N . SER A 1 86 ? 30.253 -15.964 -2.564 1.00 18.31 86 SER A N 1
ATOM 686 C CA . SER A 1 86 ? 30.139 -14.553 -2.800 1.00 17.44 86 SER A CA 1
ATOM 687 C C . SER A 1 86 ? 28.713 -14.169 -3.127 1.00 16.47 86 SER A C 1
ATOM 688 O O . SER A 1 86 ? 27.956 -14.955 -3.714 1.00 17.00 86 SER A O 1
ATOM 691 N N . TYR A 1 87 ? 28.375 -12.935 -2.775 1.00 14.50 87 TYR A N 1
ATOM 692 C CA . TYR A 1 87 ? 27.049 -12.332 -3.003 1.00 15.00 87 TYR A CA 1
ATOM 693 C C . TYR A 1 87 ? 27.278 -10.935 -3.501 1.00 14.45 87 TYR A C 1
ATOM 694 O O . TYR A 1 87 ? 28.056 -10.195 -2.899 1.00 15.69 87 TYR A O 1
ATOM 703 N N . THR A 1 88 ? 26.575 -10.553 -4.567 1.00 13.71 88 THR A N 1
ATOM 704 C CA . THR A 1 88 ? 26.754 -9.232 -5.177 1.00 13.64 88 THR A CA 1
ATOM 705 C C . THR A 1 88 ? 25.465 -8.425 -5.091 1.00 13.34 88 THR A C 1
ATOM 706 O O . THR A 1 88 ? 24.388 -8.901 -5.454 1.00 13.52 88 THR A O 1
ATOM 710 N N . LEU A 1 89 ? 25.612 -7.191 -4.617 1.00 12.58 89 LEU A N 1
ATOM 711 C CA . LEU A 1 89 ? 24.542 -6.218 -4.560 1.00 12.19 89 LEU A CA 1
ATOM 712 C C . LEU A 1 89 ? 24.693 -5.243 -5.717 1.00 12.71 89 LEU A C 1
ATOM 713 O O . LEU A 1 89 ? 25.758 -4.664 -5.908 1.00 13.42 89 LEU A O 1
ATOM 718 N N . GLN A 1 90 ? 23.600 -5.074 -6.453 1.00 11.80 90 GLN A N 1
ATOM 719 C CA . GLN A 1 90 ? 23.437 -4.024 -7.445 1.00 12.25 90 GLN A CA 1
ATOM 720 C C . GLN A 1 90 ? 22.515 -2.960 -6.876 1.00 12.38 90 GLN A C 1
ATOM 721 O O . GLN A 1 90 ? 21.390 -3.273 -6.466 1.00 12.92 90 GLN A O 1
ATOM 727 N N . VAL A 1 91 ? 23.002 -1.720 -6.842 1.00 12.21 91 VAL A N 1
ATOM 728 C CA . VAL A 1 91 ? 22.172 -0.582 -6.492 1.00 11.88 91 VAL A CA 1
ATOM 729 C C . VAL A 1 91 ? 21.897 0.179 -7.794 1.00 11.49 91 VAL A C 1
ATOM 730 O O . VAL A 1 91 ? 22.825 0.585 -8.505 1.00 13.02 91 VAL A O 1
ATOM 734 N N . ILE A 1 92 ? 20.619 0.360 -8.091 1.00 10.91 92 ILE A N 1
ATOM 735 C CA . ILE A 1 92 ? 20.159 1.142 -9.232 1.00 11.74 92 ILE A CA 1
ATOM 736 C C . ILE A 1 92 ? 19.972 2.573 -8.747 1.00 12.05 92 ILE A C 1
ATOM 737 O O . ILE A 1 92 ? 19.167 2.848 -7.844 1.00 13.31 92 ILE A O 1
ATOM 742 N N . LYS A 1 93 ? 20.777 3.470 -9.301 1.00 12.74 93 LYS A N 1
ATOM 743 C CA . LYS A 1 93 ? 20.837 4.861 -8.882 1.00 13.23 93 LYS A CA 1
ATOM 744 C C . LYS A 1 93 ? 19.693 5.656 -9.511 1.00 12.75 93 LYS A C 1
ATOM 745 O O . LYS A 1 93 ? 19.005 5.185 -10.444 1.00 13.22 93 LYS A O 1
ATOM 751 N N . LEU A 1 94 ? 19.473 6.861 -8.997 1.00 13.62 94 LEU A N 1
ATOM 752 C CA . LEU A 1 94 ? 18.447 7.747 -9.522 1.00 14.53 94 LEU A CA 1
ATOM 753 C C . LEU A 1 94 ? 18.510 7.919 -11.046 1.00 14.18 94 LEU A C 1
ATOM 754 O O . LEU A 1 94 ? 17.472 7.929 -11.714 1.00 14.12 94 LEU A O 1
ATOM 759 N N . ASN A 1 95 ? 19.727 8.047 -11.586 1.00 13.73 95 ASN A N 1
ATOM 760 C CA . ASN A 1 95 ? 19.936 8.239 -13.023 1.00 14.85 95 ASN A CA 1
ATOM 761 C C . ASN A 1 95 ? 19.993 6.934 -13.831 1.00 14.58 95 ASN A C 1
ATOM 762 O O . ASN A 1 95 ? 20.410 6.944 -14.978 1.00 15.12 95 ASN A O 1
ATOM 767 N N . LEU A 1 96 ? 19.568 5.821 -13.222 1.00 12.71 96 LEU A N 1
ATOM 768 C CA . LEU A 1 96 ? 19.460 4.525 -13.868 1.00 13.47 96 LEU A CA 1
ATOM 769 C C . LEU A 1 96 ? 20.801 3.857 -14.183 1.00 13.73 96 LEU A C 1
ATOM 770 O O . LEU A 1 96 ? 20.822 2.791 -14.792 1.00 14.86 96 LEU A O 1
ATOM 775 N N . MET A 1 97 ? 21.902 4.435 -13.717 1.00 13.54 97 MET A N 1
ATOM 776 C CA A MET A 1 97 ? 23.147 3.682 -13.685 0.50 13.44 97 MET A CA 1
ATOM 777 C CA B MET A 1 97 ? 23.183 3.743 -13.633 0.50 14.93 97 MET A CA 1
ATOM 778 C C . MET A 1 97 ? 23.114 2.730 -12.498 1.00 13.44 97 MET A C 1
ATOM 779 O O . MET A 1 97 ? 22.377 2.929 -11.544 1.00 16.76 97 MET A O 1
ATOM 788 N N . SER A 1 98 ? 23.894 1.670 -12.596 1.00 14.12 98 SER A N 1
ATOM 789 C CA . SER A 1 98 ? 24.002 0.670 -11.542 1.00 14.35 98 SER A CA 1
ATOM 790 C C . SER A 1 98 ? 25.412 0.699 -10.940 1.00 14.90 98 SER A C 1
ATOM 791 O O . SER A 1 98 ? 26.400 0.890 -11.673 1.00 16.40 98 SER A O 1
ATOM 794 N N . GLU A 1 99 ? 25.510 0.484 -9.631 1.00 14.92 99 GLU A N 1
ATOM 795 C CA . GLU A 1 99 ? 26.786 0.217 -8.974 1.00 15.88 99 GLU A CA 1
ATOM 796 C C . GLU A 1 99 ? 26.714 -1.074 -8.213 1.00 14.47 99 GLU A C 1
ATOM 797 O O . GLU A 1 99 ? 25.660 -1.432 -7.708 1.00 15.33 99 GLU A O 1
ATOM 803 N N . GLU A 1 100 ? 27.837 -1.788 -8.167 1.00 14.22 100 GLU A N 1
ATOM 804 C CA . GLU A 1 100 ? 27.877 -3.106 -7.565 1.00 14.33 100 GLU A CA 1
ATOM 805 C C . GLU A 1 100 ? 28.938 -3.163 -6.474 1.00 14.01 100 GLU A C 1
ATOM 806 O O . GLU A 1 100 ? 29.971 -2.479 -6.521 1.00 16.87 100 GLU A O 1
ATOM 812 N N . VAL A 1 101 ? 28.669 -4.025 -5.515 1.00 13.77 101 VAL A N 1
ATOM 813 C CA . VAL A 1 101 ? 29.645 -4.395 -4.496 1.00 15.90 101 VAL A CA 1
ATOM 814 C C . VAL A 1 101 ? 29.447 -5.877 -4.208 1.00 14.63 101 VAL A C 1
ATOM 815 O O . VAL A 1 101 ? 28.332 -6.380 -4.261 1.00 14.58 101 VAL A O 1
ATOM 819 N N . THR A 1 102 ? 30.549 -6.569 -3.893 1.00 15.53 102 THR A N 1
ATOM 820 C CA . THR A 1 102 ? 30.537 -8.005 -3.667 1.00 15.89 102 THR A CA 1
ATOM 821 C C . THR A 1 102 ? 31.101 -8.293 -2.291 1.00 16.35 102 THR A C 1
ATOM 822 O O . THR A 1 102 ? 32.167 -7.760 -1.911 1.00 19.34 102 THR A O 1
ATOM 826 N N . GLY A 1 103 ? 30.361 -9.113 -1.552 1.00 15.74 103 GLY A N 1
ATOM 827 C CA . GLY A 1 103 ? 30.781 -9.595 -0.251 1.00 18.42 103 GLY A CA 1
ATOM 828 C C . GLY A 1 103 ? 30.777 -11.109 -0.214 1.00 17.49 103 GLY A C 1
ATOM 829 O O . GLY A 1 103 ? 30.484 -11.773 -1.222 1.00 17.87 103 GLY A O 1
ATOM 830 N N . GLN A 1 104 ? 31.137 -11.678 0.936 1.00 17.73 104 GLN A N 1
ATOM 831 C CA . GLN 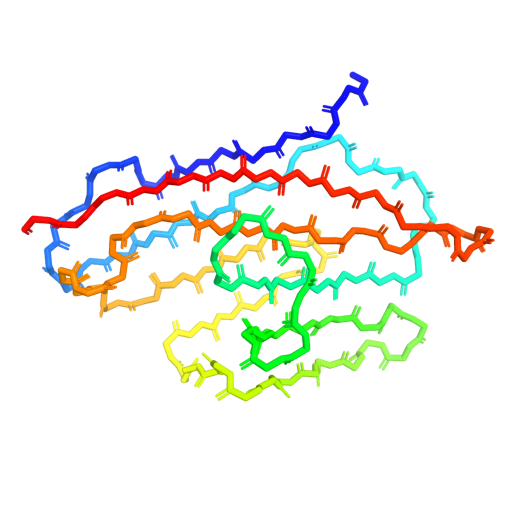A 1 104 ? 31.167 -13.131 1.059 1.00 17.17 104 GLN A CA 1
ATOM 832 C C . GLN A 1 104 ? 30.979 -13.576 2.496 1.00 16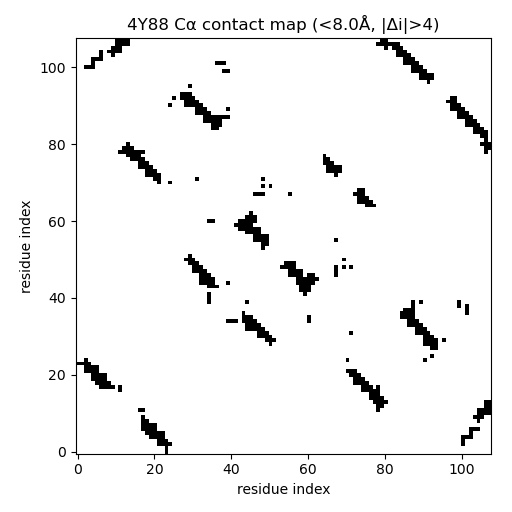.76 104 GLN A C 1
ATOM 833 O O . GLN A 1 104 ? 31.252 -12.813 3.453 1.00 18.98 104 GLN A O 1
ATOM 839 N N . PHE A 1 105 ? 30.525 -14.816 2.656 1.00 16.26 105 PHE A N 1
ATOM 840 C CA . PHE A 1 105 ? 30.564 -15.460 3.964 1.00 17.93 105 PHE A CA 1
ATOM 841 C C . PHE A 1 105 ? 30.725 -16.953 3.790 1.00 18.59 105 PHE A C 1
ATOM 842 O O . PHE A 1 105 ? 30.579 -17.481 2.680 1.00 18.81 105 PHE A O 1
ATOM 850 N N . SER A 1 106 ? 31.023 -17.620 4.898 1.00 18.44 106 SER A N 1
ATOM 851 C CA . SER A 1 106 ? 31.184 -19.050 4.913 1.00 19.81 106 SER A CA 1
ATOM 852 C C . SER A 1 106 ? 30.277 -19.665 5.959 1.00 19.36 106 SER A C 1
ATOM 853 O O . SER A 1 106 ? 29.917 -19.037 6.970 1.00 20.19 106 SER A O 1
ATOM 856 N N . VAL A 1 107 ? 29.890 -20.907 5.692 1.00 20.91 107 VAL A N 1
ATOM 857 C CA . VAL A 1 107 ? 29.076 -21.701 6.602 1.00 21.67 107 VAL A CA 1
ATOM 858 C C . VAL A 1 107 ? 29.796 -23.039 6.836 1.00 23.80 107 VAL A C 1
ATOM 859 O O . VAL A 1 107 ? 30.217 -23.698 5.886 1.00 24.15 107 VAL A O 1
ATOM 863 N N . HIS A 1 108 ? 29.924 -23.441 8.094 1.00 27.64 108 HIS A N 1
ATOM 864 C CA A HIS A 1 108 ? 30.613 -24.687 8.444 0.30 27.63 108 HIS A CA 1
ATOM 865 C CA B HIS A 1 108 ? 30.595 -24.698 8.411 0.30 28.07 108 HIS A CA 1
ATOM 866 C C . HIS A 1 108 ? 29.675 -25.594 9.2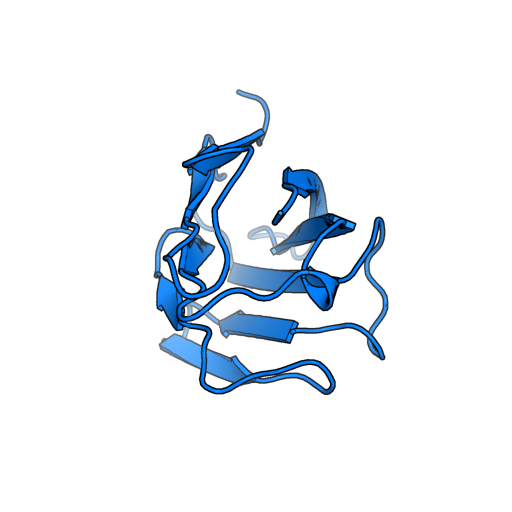09 1.00 32.68 108 HIS A C 1
ATOM 867 O O . HIS A 1 108 ? 28.783 -25.125 9.905 1.00 36.54 108 HIS A O 1
#

Secondary structure (DSSP, 8-state):
---EEEEESSEE-TT--EEEEEE-PPSS--EEEEEESSS--GGGEEEEEETTTTEEEE-TT--TTEEE-TTS-EEE-S--GGG-EEEEEEEE-TTS-EEEEEEEEEE-